Protein AF-A0A7S3A1Z7-F1 (afdb_monomer_lite)

Organism: NCBI:txid101924

Radius of gyration: 16.44 Å; chains: 1; bounding box: 46×36×38 Å

Secondary structure (DSSP, 8-state):
--SSPPPPPS-GGG--------SEEEEES-HHHHHHHHHTTHHHHS-EEEEE-SSSPPHHHHHHHHHHHHHH---EEEE--SSHHHHHHHHHHHT--GGGHHHHHHH--TTEEEEE--HHHHHHTT--GGG-PPPPHHHHHHHHHHHHSHHHHHHT--

Sequence (158 aa):
MGVGGKAIPPFTDRITDIKSDASFILLVEKDAAFMRLAEDRFYNKYPCIIITAKGQPDVATRMFLKKLRYTLRIPILGLVDSDPYGLKILSVYMSGSKSMSYDSANLTTPDIKWLGVRPSDLDKYNIPEQCRLPMTEYDIKTGKELLEEDFIRKSEVI

Foldseek 3Di:
DDLDDDDQDQPLVPDDDDDFPAQEEEEEAAPVVVSVCSVVVVCVVHVYHYDYCNAADDQSSLLNVVVCCVVVVHAYEYEFAQFLSRVVSVCCQAQNDPVPPVCRVVRHDNRYHHPDPHPVVCVVVVPDVVPPDDDDPVRVVSVVVVCVDPSVVVVVPD

Structure (mmCIF, N/CA/C/O backbone):
data_AF-A0A7S3A1Z7-F1
#
_entry.id   AF-A0A7S3A1Z7-F1
#
loop_
_atom_site.group_PDB
_atom_site.id
_atom_site.type_symbol
_atom_site.label_atom_id
_atom_site.label_alt_id
_atom_site.label_comp_id
_atom_site.label_asym_id
_atom_site.label_entity_id
_atom_site.label_seq_id
_atom_site.pdbx_PDB_ins_code
_atom_site.Cartn_x
_atom_site.Cartn_y
_atom_site.Cartn_z
_atom_site.occupancy
_atom_site.B_iso_or_equiv
_atom_site.auth_seq_id
_atom_site.auth_comp_id
_atom_site.auth_asym_id
_atom_site.auth_atom_id
_atom_site.pdbx_PDB_model_num
ATOM 1 N N . MET A 1 1 ? -23.996 1.094 -8.479 1.00 42.06 1 MET A N 1
ATOM 2 C CA . MET A 1 1 ? -23.195 1.745 -7.417 1.00 42.06 1 MET A CA 1
ATOM 3 C C . MET A 1 1 ? -21.746 1.711 -7.866 1.00 42.06 1 MET A C 1
ATOM 5 O O . MET A 1 1 ? -21.326 0.676 -8.363 1.00 42.06 1 MET A O 1
ATOM 9 N N . GLY A 1 2 ? -21.085 2.871 -7.876 1.00 48.81 2 GLY A N 1
ATOM 10 C CA . GLY A 1 2 ? -19.922 3.156 -8.722 1.00 48.81 2 GLY A CA 1
ATOM 11 C C . GLY A 1 2 ? -18.733 2.218 -8.522 1.00 48.81 2 GLY A C 1
ATOM 12 O O . GLY A 1 2 ? -18.363 1.907 -7.399 1.00 48.81 2 GLY A O 1
ATOM 13 N N . VAL A 1 3 ? -18.121 1.830 -9.639 1.00 56.88 3 VAL A N 1
ATOM 14 C CA . VAL A 1 3 ? -16.868 1.055 -9.728 1.00 56.88 3 VAL A CA 1
ATOM 15 C C . VAL A 1 3 ? -15.634 1.875 -9.302 1.00 56.88 3 VAL A C 1
ATOM 17 O O . VAL A 1 3 ? -14.516 1.377 -9.327 1.00 56.88 3 VAL A O 1
ATOM 20 N N . GLY A 1 4 ? -15.830 3.143 -8.922 1.00 63.97 4 GLY A N 1
ATOM 21 C CA . GLY A 1 4 ? -14.773 4.076 -8.544 1.00 63.97 4 GLY A CA 1
ATOM 22 C C . GLY A 1 4 ? -14.556 4.132 -7.035 1.00 63.97 4 GLY A C 1
ATOM 23 O O . GLY A 1 4 ? -15.508 4.269 -6.265 1.00 63.97 4 GLY A O 1
ATOM 24 N N . GLY A 1 5 ? -13.291 4.057 -6.620 1.00 76.44 5 GLY A N 1
ATOM 25 C CA . GLY A 1 5 ? -12.878 4.283 -5.235 1.00 76.44 5 GLY A CA 1
ATOM 26 C C . GLY A 1 5 ? -13.206 5.696 -4.739 1.00 76.44 5 GLY A C 1
ATOM 27 O O . GLY A 1 5 ? -13.473 6.612 -5.519 1.00 76.44 5 GLY A O 1
ATOM 28 N N . LYS A 1 6 ? -13.167 5.887 -3.418 1.00 84.56 6 LYS A N 1
ATOM 29 C CA . LYS A 1 6 ? -13.375 7.196 -2.787 1.00 84.56 6 LYS A CA 1
ATOM 30 C C . LYS A 1 6 ? -12.031 7.837 -2.459 1.00 84.56 6 LYS A C 1
ATOM 32 O O . LYS A 1 6 ? -11.192 7.207 -1.823 1.00 84.56 6 LYS A O 1
ATOM 37 N N . ALA A 1 7 ? -11.847 9.089 -2.873 1.00 84.75 7 ALA A N 1
ATOM 38 C CA . ALA A 1 7 ? -10.646 9.846 -2.539 1.00 84.75 7 ALA A CA 1
ATOM 39 C C . ALA A 1 7 ? -10.536 10.047 -1.020 1.00 84.75 7 ALA A C 1
ATOM 41 O O . ALA A 1 7 ? -11.528 10.357 -0.348 1.00 84.75 7 ALA A O 1
ATOM 42 N N . ILE A 1 8 ? -9.324 9.880 -0.491 1.00 83.38 8 ILE A N 1
ATOM 43 C CA . ILE A 1 8 ? -9.028 10.131 0.918 1.00 83.38 8 ILE A CA 1
ATOM 44 C C . ILE A 1 8 ? -9.032 11.652 1.123 1.00 83.38 8 ILE A C 1
ATOM 46 O O . ILE A 1 8 ? -8.303 12.359 0.425 1.00 83.38 8 ILE A O 1
ATOM 50 N N . PRO A 1 9 ? -9.856 12.188 2.040 1.00 81.62 9 PRO A N 1
ATOM 51 C CA . PRO A 1 9 ? -9.867 13.617 2.296 1.00 81.62 9 PRO A CA 1
ATOM 52 C C . PRO A 1 9 ? -8.544 14.045 2.952 1.00 81.62 9 PRO A C 1
ATOM 54 O O . PRO A 1 9 ? -8.010 13.304 3.779 1.00 81.62 9 PRO A O 1
ATOM 57 N N . PRO A 1 10 ? -8.048 15.262 2.674 1.00 73.94 10 PRO A N 1
ATOM 58 C CA . PRO A 1 10 ? -6.813 15.762 3.282 1.00 73.94 10 PRO A CA 1
ATOM 59 C C . PRO A 1 10 ? -6.925 15.921 4.807 1.00 73.94 10 PRO A C 1
ATOM 61 O O . PRO A 1 10 ? -5.932 15.814 5.515 1.00 73.94 10 PRO A O 1
ATOM 64 N N . PHE A 1 11 ? -8.138 16.129 5.333 1.00 77.69 11 PHE A N 1
ATOM 65 C CA . PHE A 1 11 ? -8.404 16.267 6.768 1.00 77.69 11 PHE A CA 1
ATOM 66 C C . PHE A 1 11 ? -8.808 14.929 7.399 1.00 77.69 11 PHE A C 1
ATOM 68 O O . PHE A 1 11 ? -9.960 14.736 7.801 1.00 77.69 11 PHE A O 1
ATOM 75 N N . THR A 1 12 ? -7.862 13.994 7.498 1.00 75.12 12 THR A N 1
ATOM 76 C CA . THR A 1 12 ? -8.098 12.663 8.085 1.00 75.12 12 THR A CA 1
ATOM 77 C C . THR A 1 12 ? -8.493 12.707 9.563 1.00 75.12 12 THR A C 1
ATOM 79 O O . THR A 1 12 ? -9.161 11.790 10.049 1.00 75.12 12 THR A O 1
ATOM 82 N N . ASP A 1 13 ? -8.158 13.778 10.288 1.00 73.62 13 ASP A N 1
ATOM 83 C CA . ASP A 1 13 ? -8.535 13.969 11.695 1.00 73.62 13 ASP A CA 1
ATOM 84 C C . ASP A 1 13 ? -10.047 14.035 11.914 1.00 73.62 13 ASP A C 1
ATOM 86 O O . ASP A 1 13 ? -10.545 13.485 12.893 1.00 73.62 13 ASP A O 1
ATOM 90 N N . ARG A 1 14 ? -10.799 14.596 10.957 1.00 79.19 14 ARG A N 1
ATOM 91 C CA . ARG A 1 14 ? -12.263 14.745 11.056 1.00 79.19 14 ARG A CA 1
ATOM 92 C C . ARG A 1 14 ? -13.035 13.432 10.904 1.00 79.19 14 ARG A C 1
ATOM 94 O O . ARG A 1 14 ? -14.242 13.407 11.116 1.00 79.19 14 ARG A O 1
ATOM 101 N N . ILE A 1 15 ? -12.363 12.348 10.525 1.00 80.38 15 ILE A N 1
ATOM 102 C CA . ILE A 1 15 ? -12.976 11.026 10.377 1.00 80.38 15 ILE A CA 1
ATOM 103 C C . ILE A 1 15 ? -13.099 10.394 11.768 1.00 80.38 15 ILE A C 1
ATOM 105 O O . ILE A 1 15 ? -12.094 9.996 12.342 1.00 80.38 15 ILE A O 1
ATOM 109 N N . THR A 1 16 ? -14.292 10.306 12.344 1.00 77.25 16 THR A N 1
ATOM 110 C CA . THR A 1 16 ? -14.472 9.808 13.724 1.00 77.25 16 THR A CA 1
ATOM 111 C C . THR A 1 16 ? -15.045 8.396 13.784 1.00 77.25 16 THR A C 1
ATOM 113 O O . THR A 1 16 ? -14.552 7.573 14.550 1.00 77.25 16 THR A O 1
ATOM 116 N N . ASP A 1 17 ? -16.041 8.087 12.954 1.00 81.50 17 ASP A N 1
ATOM 117 C CA . ASP A 1 17 ? -16.787 6.826 13.015 1.00 81.50 17 ASP A CA 1
ATOM 118 C C . ASP A 1 17 ? -16.331 5.854 11.910 1.00 81.50 17 ASP A C 1
ATOM 120 O O . ASP A 1 17 ? -16.935 5.747 10.842 1.00 81.50 17 ASP A O 1
ATOM 124 N N . ILE A 1 18 ? -15.191 5.189 12.136 1.00 84.44 18 ILE A N 1
ATOM 125 C CA . ILE A 1 18 ? -14.664 4.159 11.230 1.00 84.44 18 ILE A CA 1
ATOM 126 C C . ILE A 1 18 ? -15.158 2.797 11.716 1.00 84.44 18 ILE A C 1
ATOM 128 O O . ILE A 1 18 ? -14.700 2.291 12.740 1.00 84.44 18 ILE A O 1
ATOM 132 N N . LYS A 1 19 ? -16.057 2.183 10.948 1.00 85.25 19 LYS A N 1
ATOM 133 C CA . LYS A 1 19 ? -16.522 0.809 11.152 1.00 85.25 19 LYS A CA 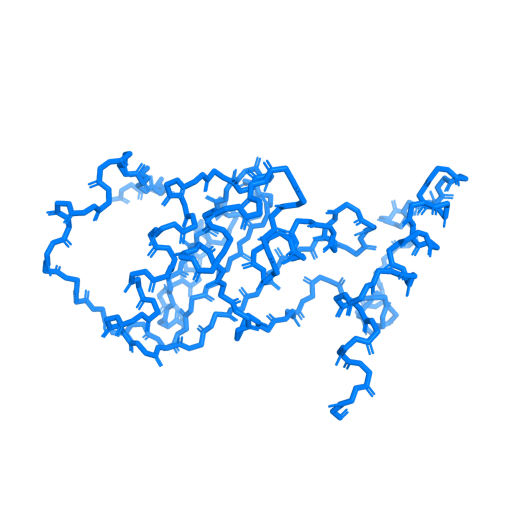1
ATOM 134 C C . LYS A 1 19 ? -16.327 0.017 9.868 1.00 85.25 19 LYS A C 1
ATOM 136 O O . LYS A 1 19 ? -16.654 0.501 8.787 1.00 85.25 19 LYS A O 1
ATOM 141 N N . SER A 1 20 ? -15.779 -1.185 9.989 1.00 86.56 20 SER A N 1
ATOM 142 C CA . SER A 1 20 ? -15.600 -2.104 8.869 1.00 86.56 20 SER A CA 1
ATOM 143 C C . SER A 1 20 ? -15.567 -3.543 9.376 1.00 86.56 20 SER A C 1
ATOM 145 O O . SER A 1 20 ? -15.084 -3.806 10.474 1.00 86.56 20 SER A O 1
ATOM 147 N N . ASP A 1 21 ? -16.088 -4.447 8.560 1.00 88.19 21 ASP A N 1
ATOM 148 C CA . ASP A 1 21 ? -16.031 -5.906 8.666 1.00 88.19 21 ASP A CA 1
ATOM 149 C C . ASP A 1 21 ? -14.816 -6.505 7.928 1.00 88.19 21 ASP A C 1
ATOM 151 O O . ASP A 1 21 ? -14.648 -7.724 7.865 1.00 88.19 21 ASP A O 1
ATOM 155 N N . ALA A 1 22 ? -13.951 -5.654 7.370 1.00 90.56 22 ALA A N 1
ATOM 156 C CA . ALA A 1 22 ? -12.753 -6.080 6.673 1.00 90.56 22 ALA A CA 1
ATOM 157 C C . ALA A 1 22 ? -11.792 -6.834 7.599 1.00 90.56 22 ALA A C 1
ATOM 159 O O . ALA A 1 22 ? -11.527 -6.419 8.722 1.00 90.56 22 ALA A O 1
ATOM 160 N N . SER A 1 23 ? -11.214 -7.918 7.086 1.00 90.06 23 SER A N 1
ATOM 161 C CA . SER A 1 23 ? -10.208 -8.734 7.770 1.00 90.06 23 SER A CA 1
ATOM 162 C C . SER A 1 23 ? -8.779 -8.243 7.538 1.00 90.06 23 SER A C 1
ATOM 164 O O . SER A 1 23 ? -7.894 -8.544 8.333 1.00 90.06 23 SER A O 1
ATOM 166 N N . PHE A 1 24 ? -8.527 -7.508 6.452 1.00 91.00 24 PHE A N 1
ATOM 167 C CA . PHE A 1 24 ? -7.218 -6.935 6.138 1.00 91.00 24 PHE A CA 1
ATOM 168 C C . PHE A 1 24 ? -7.340 -5.705 5.234 1.00 91.00 24 PHE A C 1
ATOM 170 O O . PHE A 1 24 ? -8.361 -5.479 4.581 1.00 91.00 24 PHE A O 1
ATOM 177 N N . ILE A 1 25 ? -6.275 -4.910 5.190 1.00 91.44 25 ILE A N 1
ATOM 178 C CA . ILE A 1 25 ? -6.134 -3.769 4.284 1.00 91.44 25 ILE A CA 1
ATOM 179 C C . ILE A 1 25 ? -5.141 -4.162 3.196 1.00 91.44 25 ILE A C 1
ATOM 181 O O . ILE A 1 25 ? -4.038 -4.597 3.510 1.00 91.44 25 ILE A O 1
ATOM 185 N N . LEU A 1 26 ? -5.519 -4.009 1.933 1.00 91.38 26 LEU A N 1
ATOM 186 C CA . LEU A 1 26 ? -4.664 -4.241 0.778 1.00 91.38 26 LEU A CA 1
ATOM 187 C C . LEU A 1 26 ? -4.208 -2.898 0.210 1.00 91.38 26 LEU A C 1
ATOM 189 O O . LEU A 1 26 ? -5.006 -2.127 -0.321 1.00 91.38 26 LEU A O 1
ATOM 193 N N . LEU A 1 27 ? -2.919 -2.619 0.330 1.00 89.75 27 LEU A N 1
ATOM 194 C CA . LEU A 1 27 ? -2.291 -1.423 -0.196 1.00 89.75 27 LEU A CA 1
ATOM 195 C C . LEU A 1 27 ? -1.718 -1.719 -1.579 1.00 89.75 27 LEU A C 1
ATOM 197 O O . LEU A 1 27 ? -0.874 -2.596 -1.712 1.00 89.75 27 LEU A O 1
ATOM 201 N N . VAL A 1 28 ? -2.179 -1.000 -2.596 1.00 90.00 28 VAL A N 1
ATOM 202 C CA . VAL A 1 28 ? -1.834 -1.230 -4.003 1.00 90.00 28 VAL A CA 1
ATOM 203 C C . VAL A 1 28 ? -1.131 0.003 -4.556 1.00 90.00 28 VAL A C 1
ATOM 205 O O . VAL A 1 28 ? -1.674 1.109 -4.516 1.00 90.00 28 VAL A O 1
ATOM 208 N N . GLU A 1 29 ? 0.073 -0.176 -5.088 1.00 85.81 29 GLU A N 1
ATOM 209 C CA . GLU A 1 29 ? 0.871 0.926 -5.639 1.00 85.81 29 GLU A CA 1
ATOM 210 C C . GLU A 1 29 ? 0.263 1.483 -6.937 1.00 85.81 29 GLU A C 1
ATOM 212 O O . GLU A 1 29 ? -0.023 2.681 -7.018 1.00 85.81 29 GLU A O 1
ATOM 217 N N . LYS A 1 30 ? -0.046 0.610 -7.900 1.00 85.69 30 LYS A N 1
ATOM 218 C CA . LYS A 1 30 ? -0.533 0.990 -9.232 1.00 85.69 30 LYS A CA 1
ATOM 219 C C . LYS A 1 30 ? -2.057 1.167 -9.303 1.00 85.69 30 LYS A C 1
ATOM 221 O O . LYS A 1 30 ? -2.825 0.259 -8.984 1.00 85.69 30 LYS A O 1
ATOM 226 N N . ASP A 1 31 ? -2.504 2.310 -9.830 1.00 84.88 31 ASP A N 1
ATOM 227 C CA . ASP A 1 31 ? -3.934 2.648 -9.992 1.00 84.88 31 ASP A CA 1
ATOM 228 C C . ASP A 1 31 ? -4.671 1.651 -10.905 1.00 84.88 31 ASP A C 1
ATOM 230 O O . ASP A 1 31 ? -5.807 1.275 -10.633 1.00 84.88 31 ASP A O 1
ATOM 234 N N . ALA A 1 32 ? -4.001 1.144 -11.947 1.00 85.94 32 ALA A N 1
ATOM 235 C CA . ALA A 1 32 ? -4.566 0.124 -12.832 1.00 85.94 32 ALA A CA 1
ATOM 236 C C . ALA A 1 32 ? -4.861 -1.194 -12.093 1.00 85.94 32 ALA A C 1
ATOM 238 O O . ALA A 1 32 ? -5.914 -1.796 -12.299 1.00 85.94 32 ALA A O 1
ATOM 239 N N . ALA A 1 33 ? -3.968 -1.621 -11.191 1.00 86.62 33 ALA A N 1
ATOM 240 C CA . ALA A 1 33 ? -4.188 -2.808 -10.366 1.00 86.62 33 ALA A CA 1
ATOM 241 C C . ALA A 1 33 ? -5.337 -2.587 -9.369 1.00 86.62 33 ALA A C 1
ATOM 243 O O . ALA A 1 33 ? -6.165 -3.475 -9.172 1.00 86.62 33 ALA A O 1
ATOM 244 N N . PHE A 1 34 ? -5.441 -1.382 -8.799 1.00 89.38 34 PHE A N 1
ATOM 245 C CA . PHE A 1 34 ? -6.570 -0.997 -7.954 1.00 89.38 34 PHE A CA 1
ATOM 246 C C . PHE A 1 34 ? -7.903 -1.067 -8.711 1.00 89.38 34 PHE A C 1
ATOM 248 O O . PHE A 1 34 ? -8.843 -1.701 -8.230 1.00 89.38 34 PHE A O 1
ATOM 255 N N . MET A 1 35 ? -7.982 -0.461 -9.903 1.00 87.88 35 MET A N 1
ATOM 256 C CA . MET A 1 35 ? -9.193 -0.503 -10.727 1.00 87.88 35 MET A CA 1
ATOM 257 C C . MET A 1 35 ? -9.572 -1.939 -11.071 1.00 87.88 35 MET A C 1
ATOM 259 O O . MET A 1 35 ? -10.737 -2.303 -10.942 1.00 87.88 35 MET A O 1
ATOM 263 N N . ARG A 1 36 ? -8.592 -2.779 -11.417 1.00 89.00 36 ARG A N 1
ATOM 264 C CA . ARG A 1 36 ? -8.847 -4.180 -11.752 1.00 89.00 36 ARG A CA 1
ATOM 265 C C . ARG A 1 36 ? -9.431 -4.969 -10.580 1.00 89.00 36 ARG A C 1
ATOM 267 O O . ARG A 1 36 ? -10.424 -5.669 -10.743 1.00 89.00 36 ARG A O 1
ATOM 274 N N . LEU A 1 37 ? -8.878 -4.794 -9.380 1.00 88.19 37 LEU A N 1
ATOM 275 C CA . LEU A 1 37 ? -9.410 -5.415 -8.161 1.00 88.19 37 LEU A CA 1
ATOM 276 C C . LEU A 1 37 ? -10.809 -4.891 -7.796 1.00 88.19 37 LEU A C 1
ATOM 278 O O . LEU A 1 37 ? -11.626 -5.632 -7.239 1.00 88.19 37 LEU A O 1
ATOM 282 N N . ALA A 1 38 ? -11.088 -3.619 -8.090 1.00 87.62 38 ALA A N 1
ATOM 283 C CA . ALA A 1 38 ? -12.399 -3.018 -7.882 1.00 87.62 38 ALA A CA 1
ATOM 284 C C . ALA A 1 38 ? -13.444 -3.549 -8.881 1.00 87.62 38 ALA A C 1
ATOM 286 O O . ALA A 1 38 ? -14.571 -3.840 -8.471 1.00 87.62 38 ALA A O 1
ATOM 287 N N . GLU A 1 39 ? -13.067 -3.723 -10.153 1.00 87.94 39 GLU A N 1
ATOM 288 C CA . GLU A 1 39 ? -13.884 -4.350 -11.205 1.00 87.94 39 GLU A CA 1
ATOM 289 C C . GLU A 1 39 ? -14.238 -5.797 -10.855 1.00 87.94 39 GLU A C 1
ATOM 291 O O . GLU A 1 39 ? -15.415 -6.163 -10.881 1.00 87.94 39 GLU A O 1
ATOM 296 N N . ASP A 1 40 ? -13.243 -6.582 -10.430 1.00 88.00 40 ASP A N 1
ATOM 297 C CA . ASP A 1 40 ? -13.412 -7.977 -10.002 1.00 88.00 40 ASP A CA 1
ATOM 298 C C . ASP A 1 40 ? -14.158 -8.104 -8.662 1.00 88.00 40 ASP A C 1
ATOM 300 O O . ASP A 1 40 ? -14.453 -9.209 -8.202 1.00 88.00 40 ASP A O 1
ATOM 304 N N . ARG A 1 41 ? -14.474 -6.971 -8.016 1.00 86.19 41 ARG A N 1
ATOM 305 C CA . ARG A 1 41 ? -15.102 -6.886 -6.691 1.00 86.19 41 ARG A CA 1
ATOM 306 C C . ARG A 1 41 ? -14.391 -7.772 -5.677 1.00 86.19 41 ARG A C 1
ATOM 308 O O . ARG A 1 41 ? -15.026 -8.501 -4.914 1.00 86.19 41 ARG A O 1
ATOM 315 N N . PHE A 1 42 ? -13.063 -7.697 -5.650 1.00 87.50 42 PHE A N 1
ATOM 316 C CA . PHE A 1 42 ? -12.238 -8.506 -4.757 1.00 87.50 42 PHE A CA 1
ATOM 317 C C . PHE A 1 42 ? -12.669 -8.365 -3.285 1.00 87.50 42 PHE A C 1
ATOM 319 O O . PHE A 1 42 ? -12.728 -9.357 -2.560 1.00 87.50 42 PHE A O 1
ATOM 326 N N . TYR A 1 43 ? -13.095 -7.160 -2.895 1.00 85.44 43 TYR A N 1
ATOM 327 C CA . TYR A 1 43 ? -13.644 -6.835 -1.575 1.00 85.44 43 TYR A CA 1
ATOM 328 C C . TYR A 1 43 ? -14.949 -7.575 -1.212 1.00 85.44 43 TYR A C 1
ATOM 330 O O . TYR A 1 43 ? -15.257 -7.703 -0.032 1.00 85.44 43 TYR A O 1
ATOM 338 N N . ASN A 1 44 ? -15.713 -8.085 -2.188 1.00 86.19 44 ASN A N 1
ATOM 339 C CA . ASN A 1 44 ? -16.892 -8.923 -1.930 1.00 86.19 44 ASN A CA 1
ATOM 340 C C . ASN A 1 44 ? -16.515 -10.384 -1.664 1.00 86.19 44 ASN A C 1
ATOM 342 O O . ASN A 1 44 ? -17.222 -11.080 -0.942 1.00 86.19 44 ASN A O 1
ATOM 346 N N . LYS A 1 45 ? -15.438 -10.871 -2.293 1.00 87.06 45 LYS A N 1
ATOM 347 C CA . LYS A 1 45 ? -14.972 -12.254 -2.130 1.00 87.06 45 LYS A CA 1
ATOM 348 C C . LYS A 1 45 ? -14.144 -12.413 -0.859 1.00 87.06 45 LYS A C 1
ATOM 350 O O . LYS A 1 45 ? -14.271 -13.416 -0.163 1.00 87.06 45 LYS A O 1
ATOM 355 N N . TYR A 1 46 ? -13.311 -11.418 -0.572 1.00 87.81 46 TYR A N 1
ATOM 356 C CA . TYR A 1 46 ? -12.519 -11.332 0.643 1.00 87.81 46 TYR A CA 1
ATOM 357 C C . TYR A 1 46 ? -12.819 -9.995 1.314 1.00 87.81 46 TYR A C 1
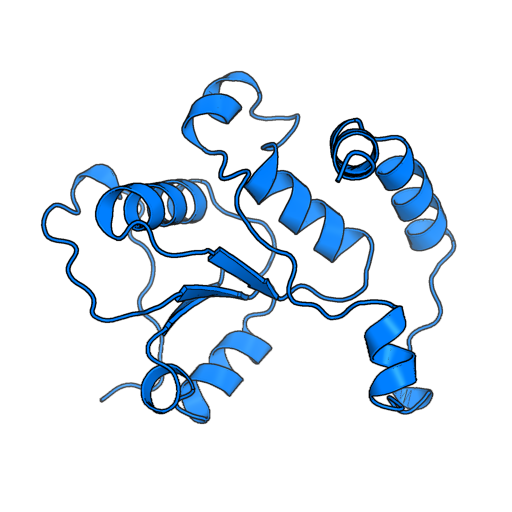ATOM 359 O O . TYR A 1 46 ? -12.565 -8.962 0.692 1.00 87.81 46 TYR A O 1
ATOM 367 N N . PRO A 1 47 ? -13.320 -9.988 2.561 1.00 89.75 47 PRO A N 1
ATOM 368 C CA . PRO A 1 47 ? -13.646 -8.753 3.259 1.00 89.75 47 PRO A CA 1
ATOM 369 C C . PRO A 1 47 ? -12.349 -7.976 3.491 1.00 89.75 47 PRO A C 1
ATOM 371 O O . PRO A 1 47 ? -11.550 -8.309 4.369 1.00 89.75 47 PRO A O 1
ATOM 374 N N . CYS A 1 48 ? -12.091 -6.973 2.657 1.00 90.94 48 CYS A N 1
ATOM 375 C CA . CYS A 1 48 ? -10.847 -6.220 2.669 1.00 90.94 48 CYS A CA 1
ATOM 376 C C . CYS A 1 48 ? -11.070 -4.765 2.258 1.00 90.94 48 CYS A C 1
ATOM 378 O O . CYS A 1 48 ? -11.999 -4.438 1.519 1.00 90.94 48 CYS A O 1
ATOM 380 N N . ILE A 1 49 ? -10.190 -3.888 2.735 1.00 90.88 49 ILE A N 1
ATOM 381 C CA . ILE A 1 49 ? -10.153 -2.484 2.321 1.00 90.88 49 ILE A CA 1
ATOM 382 C C . ILE A 1 49 ? -9.001 -2.331 1.341 1.00 90.88 49 ILE A C 1
ATOM 384 O O . ILE A 1 49 ? -7.854 -2.546 1.717 1.00 90.88 49 ILE A O 1
ATOM 388 N N . ILE A 1 50 ? -9.292 -1.938 0.106 1.00 90.88 50 ILE A N 1
ATOM 389 C CA . ILE A 1 50 ? -8.259 -1.687 -0.900 1.00 90.88 50 ILE A CA 1
ATOM 390 C C . ILE A 1 50 ? -7.937 -0.192 -0.904 1.00 90.88 50 ILE A C 1
ATOM 392 O O . ILE A 1 50 ? -8.836 0.639 -1.029 1.00 90.88 50 ILE A O 1
ATOM 396 N N . ILE A 1 51 ? -6.660 0.153 -0.756 1.00 89.81 51 ILE A N 1
ATOM 397 C CA . ILE A 1 51 ? -6.162 1.532 -0.736 1.00 89.81 51 ILE A CA 1
ATOM 398 C C . ILE A 1 51 ? -5.072 1.660 -1.787 1.00 89.81 51 ILE A C 1
ATOM 400 O O . ILE A 1 51 ? -4.199 0.804 -1.878 1.00 89.81 51 ILE A O 1
ATOM 404 N N . THR A 1 52 ? -5.088 2.749 -2.548 1.00 89.00 52 THR A N 1
ATOM 405 C CA . THR A 1 52 ? -4.000 3.090 -3.464 1.00 89.00 52 THR A CA 1
ATOM 406 C C . THR A 1 52 ? -3.531 4.519 -3.237 1.00 89.00 52 THR A C 1
ATOM 408 O O . THR A 1 52 ? -4.335 5.397 -2.928 1.00 89.00 52 THR A O 1
ATOM 411 N N . ALA A 1 53 ? -2.224 4.738 -3.385 1.00 81.19 53 ALA A N 1
ATOM 412 C CA . ALA A 1 53 ? -1.620 6.068 -3.441 1.00 81.19 53 ALA A CA 1
ATOM 413 C C . ALA A 1 53 ? -1.269 6.498 -4.873 1.00 81.19 53 ALA A C 1
ATOM 415 O O . ALA A 1 53 ? -0.716 7.575 -5.052 1.00 81.19 53 ALA A O 1
ATOM 416 N N . LYS A 1 54 ? -1.580 5.673 -5.887 1.00 80.25 54 LYS A N 1
ATOM 417 C CA . LYS A 1 54 ? -1.194 5.908 -7.288 1.00 80.25 54 LYS A CA 1
ATOM 418 C C . LYS A 1 54 ? 0.314 6.186 -7.442 1.00 80.25 54 LYS A C 1
ATOM 420 O O . LYS A 1 54 ? 0.707 7.116 -8.142 1.00 80.25 54 LYS A O 1
ATOM 425 N N . GLY A 1 55 ? 1.146 5.393 -6.765 1.00 77.75 55 GLY A N 1
ATOM 426 C CA . GLY A 1 55 ? 2.596 5.581 -6.682 1.00 77.75 55 GLY A CA 1
ATOM 427 C C . GLY A 1 55 ? 3.065 6.005 -5.287 1.00 77.75 55 GLY A C 1
ATOM 428 O O . GLY A 1 55 ? 2.813 5.309 -4.297 1.00 77.75 55 GLY A O 1
ATOM 429 N N . GLN A 1 56 ? 3.791 7.126 -5.206 1.00 75.44 56 GLN A N 1
ATOM 430 C CA . GLN A 1 56 ? 4.399 7.593 -3.959 1.00 75.44 56 GLN A CA 1
ATOM 431 C C . GLN A 1 56 ? 3.327 7.996 -2.926 1.00 75.44 56 GLN A C 1
ATOM 433 O O . GLN A 1 56 ? 2.402 8.734 -3.255 1.00 75.44 56 GLN A O 1
ATOM 438 N N . PRO A 1 57 ? 3.439 7.551 -1.661 1.00 76.31 57 PRO A N 1
ATOM 439 C CA . PRO A 1 57 ? 2.436 7.844 -0.649 1.00 76.31 57 PRO A CA 1
ATOM 440 C C . PRO A 1 57 ? 2.356 9.314 -0.258 1.00 76.31 57 PRO A C 1
ATOM 442 O O . PRO A 1 57 ? 3.304 9.871 0.300 1.00 76.31 57 PRO A O 1
ATOM 445 N N . ASP A 1 58 ? 1.160 9.876 -0.404 1.00 80.50 58 ASP A N 1
ATOM 446 C CA . ASP A 1 58 ? 0.800 11.159 0.189 1.00 80.50 58 ASP A CA 1
ATOM 447 C C . ASP A 1 58 ? 0.696 11.080 1.718 1.00 80.50 58 ASP A C 1
ATOM 449 O O . ASP A 1 58 ? 0.348 10.048 2.306 1.00 80.50 58 ASP A O 1
ATOM 453 N N . VAL A 1 59 ? 0.919 12.218 2.379 1.00 79.75 59 VAL A N 1
ATOM 454 C CA . VAL A 1 59 ? 0.785 12.354 3.840 1.00 79.75 59 VAL A CA 1
ATOM 455 C C . VAL A 1 59 ? -0.620 11.956 4.307 1.00 79.75 59 VAL A C 1
ATOM 457 O O . VAL A 1 59 ? -0.750 11.206 5.274 1.00 79.75 59 VAL A O 1
ATOM 460 N N . ALA A 1 60 ? -1.665 12.378 3.586 1.00 81.88 60 ALA A N 1
ATOM 461 C CA . ALA A 1 60 ? -3.052 12.041 3.911 1.00 81.88 60 ALA A CA 1
ATOM 462 C C . ALA A 1 60 ? -3.307 10.525 3.855 1.00 81.88 60 ALA A C 1
ATOM 464 O O . ALA A 1 60 ? -3.914 9.964 4.766 1.00 81.88 60 ALA A O 1
ATOM 465 N N . THR A 1 61 ? -2.785 9.837 2.835 1.00 85.56 61 THR A N 1
ATOM 466 C CA . THR A 1 61 ? -2.914 8.378 2.700 1.00 85.56 61 THR A CA 1
ATOM 467 C C . THR A 1 61 ? -2.223 7.649 3.848 1.00 85.56 61 THR A C 1
ATOM 469 O O . THR A 1 61 ? -2.780 6.704 4.405 1.00 85.56 61 THR A O 1
ATOM 472 N N . ARG A 1 62 ? -1.046 8.124 4.273 1.00 84.38 62 ARG A N 1
ATOM 473 C CA . ARG A 1 62 ? -0.306 7.556 5.412 1.00 84.38 62 ARG A CA 1
ATOM 474 C C . ARG A 1 62 ? -1.028 7.775 6.741 1.00 84.38 62 ARG A C 1
ATOM 476 O O . ARG A 1 62 ? -1.166 6.834 7.522 1.00 84.38 62 ARG A O 1
ATOM 483 N N . MET A 1 63 ? -1.540 8.984 6.980 1.00 83.62 63 MET A N 1
ATOM 484 C CA . MET A 1 63 ? -2.355 9.282 8.163 1.00 83.62 63 MET A CA 1
ATOM 485 C C . MET A 1 63 ? -3.616 8.417 8.206 1.00 83.62 63 MET A C 1
ATOM 487 O O . MET A 1 63 ? -3.952 7.853 9.250 1.00 83.62 63 MET A O 1
ATOM 491 N N . PHE A 1 64 ? -4.288 8.264 7.065 1.00 86.25 64 PHE A N 1
ATOM 492 C CA . PHE A 1 64 ? -5.483 7.439 6.954 1.00 86.25 64 PHE A CA 1
ATOM 493 C C . PHE A 1 64 ? -5.186 5.964 7.235 1.00 86.25 64 PHE A C 1
ATOM 495 O O . PHE A 1 64 ? -5.890 5.344 8.031 1.00 86.25 64 PHE A O 1
ATOM 502 N N . LEU A 1 65 ? -4.111 5.419 6.658 1.00 87.00 65 LEU A N 1
ATOM 503 C CA . LEU A 1 65 ? -3.681 4.039 6.886 1.00 87.00 65 LEU A CA 1
ATOM 504 C C . LEU A 1 65 ? -3.406 3.767 8.371 1.00 87.00 65 LEU A C 1
ATOM 506 O O . LEU A 1 65 ? -3.903 2.785 8.925 1.00 87.00 65 LEU A O 1
ATOM 510 N N . LYS A 1 66 ? -2.676 4.667 9.040 1.00 83.62 66 LYS A N 1
ATOM 511 C CA . LYS A 1 66 ? -2.404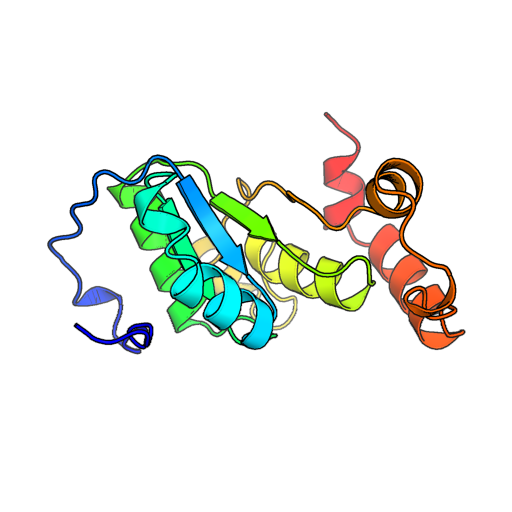 4.563 10.478 1.00 83.62 66 LYS A CA 1
ATOM 512 C C . LYS A 1 66 ? -3.690 4.607 11.300 1.00 83.62 66 LYS A C 1
ATOM 514 O O . LYS A 1 66 ? -3.850 3.824 12.235 1.00 83.62 66 LYS A O 1
ATOM 519 N N . LYS A 1 67 ? -4.620 5.495 10.947 1.00 85.44 67 LYS A N 1
ATOM 520 C CA . LYS A 1 67 ? -5.909 5.614 11.632 1.00 85.44 67 LYS A CA 1
ATOM 521 C C . LYS A 1 67 ? -6.746 4.347 11.477 1.00 85.44 67 LYS A C 1
ATOM 523 O O . LYS A 1 67 ? -7.229 3.820 12.473 1.00 85.44 67 LYS A O 1
ATOM 528 N N . LEU A 1 68 ? -6.827 3.798 10.264 1.00 87.50 68 LEU A N 1
ATOM 529 C CA . LEU A 1 68 ? -7.474 2.510 10.011 1.00 87.50 68 LEU A CA 1
ATOM 530 C C . LEU A 1 68 ? -6.831 1.386 10.823 1.00 87.50 68 LEU A C 1
ATOM 532 O O . LEU A 1 68 ? -7.541 0.609 11.454 1.00 87.50 68 LEU A O 1
ATOM 536 N N . ARG A 1 69 ? -5.496 1.323 10.864 1.00 84.81 69 ARG A N 1
ATOM 537 C CA . ARG A 1 69 ? -4.768 0.338 11.672 1.00 84.81 69 ARG A CA 1
ATOM 538 C C . ARG A 1 69 ? -5.098 0.470 13.156 1.00 84.81 69 ARG A C 1
ATOM 540 O O . ARG A 1 69 ? -5.342 -0.544 13.801 1.00 84.81 69 ARG A O 1
ATOM 547 N N . TYR A 1 70 ? -5.126 1.687 13.695 1.00 84.31 70 TYR A N 1
ATOM 548 C CA . TYR A 1 70 ? -5.408 1.926 15.111 1.00 84.31 70 TYR A CA 1
ATOM 549 C C . TYR A 1 70 ? -6.858 1.584 15.482 1.00 84.31 70 TYR A C 1
ATOM 551 O O . TYR A 1 70 ? -7.097 0.968 16.521 1.00 84.31 70 TYR A O 1
ATOM 559 N N . THR A 1 71 ? -7.815 1.939 14.619 1.00 86.81 71 THR A N 1
ATOM 560 C CA . THR A 1 71 ? -9.244 1.717 14.863 1.00 86.81 71 THR A CA 1
ATOM 561 C C . THR A 1 71 ? -9.672 0.273 14.603 1.00 86.81 71 THR A C 1
ATOM 563 O O . THR A 1 71 ? -10.350 -0.314 15.439 1.00 86.81 71 THR A O 1
ATOM 566 N N . LEU A 1 72 ? -9.272 -0.315 13.472 1.00 86.44 72 LEU A N 1
ATOM 567 C CA . LEU A 1 72 ? -9.706 -1.654 13.055 1.00 86.44 72 LEU A CA 1
ATOM 568 C C . LEU A 1 72 ? -8.779 -2.767 13.563 1.00 86.44 72 LEU A C 1
ATOM 570 O O . LEU A 1 72 ? -9.200 -3.914 13.654 1.00 86.44 72 LEU A O 1
ATOM 574 N N . ARG A 1 73 ? -7.515 -2.456 13.886 1.00 86.88 73 ARG A N 1
ATOM 575 C CA . ARG A 1 73 ? -6.490 -3.416 14.353 1.00 86.88 73 ARG A CA 1
ATOM 576 C C . ARG A 1 73 ? -6.261 -4.620 13.430 1.00 86.88 73 ARG A C 1
ATOM 578 O O . ARG A 1 73 ? -5.699 -5.630 13.846 1.00 86.88 73 ARG A O 1
ATOM 585 N N . ILE A 1 74 ? -6.591 -4.480 12.151 1.00 88.81 74 ILE A N 1
ATOM 586 C CA . ILE A 1 74 ? -6.386 -5.499 11.115 1.00 88.81 74 ILE A CA 1
ATOM 587 C C . ILE A 1 74 ? -5.009 -5.381 10.447 1.00 88.81 74 ILE A C 1
ATOM 589 O O . ILE A 1 74 ? -4.406 -4.300 10.485 1.00 88.81 74 ILE A O 1
ATOM 593 N N . PRO A 1 75 ? -4.463 -6.474 9.884 1.00 89.56 75 PRO A N 1
ATOM 594 C CA . PRO A 1 75 ? -3.191 -6.452 9.168 1.00 89.56 75 PRO A CA 1
ATOM 595 C C . PRO A 1 75 ? -3.270 -5.631 7.876 1.00 89.56 75 PRO A C 1
ATOM 597 O O . PRO A 1 75 ? -4.305 -5.590 7.208 1.00 89.56 75 PRO A O 1
ATOM 600 N N . ILE A 1 76 ? -2.143 -5.017 7.510 1.00 89.56 76 ILE A N 1
ATOM 601 C CA . ILE A 1 76 ? -1.973 -4.312 6.237 1.00 89.56 76 ILE A CA 1
ATOM 602 C C . ILE A 1 76 ? -1.036 -5.130 5.355 1.00 89.56 76 ILE A C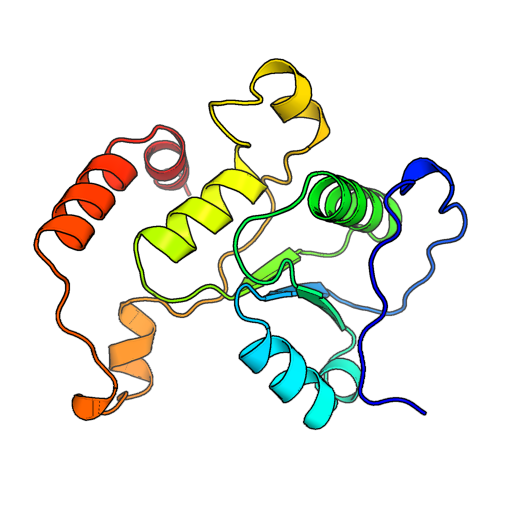 1
ATOM 604 O O . ILE A 1 76 ? 0.049 -5.519 5.782 1.00 89.56 76 ILE A O 1
ATOM 608 N N . LEU A 1 77 ? -1.460 -5.379 4.125 1.00 89.94 77 LEU A N 1
ATOM 609 C CA . LEU A 1 77 ? -0.732 -6.121 3.110 1.00 89.94 77 LEU A CA 1
ATOM 610 C C . LEU A 1 77 ? -0.359 -5.160 1.981 1.00 89.94 77 LEU A C 1
ATOM 612 O O . LEU A 1 77 ? -1.239 -4.532 1.404 1.00 89.94 77 LEU A O 1
ATOM 616 N N . GLY A 1 78 ? 0.929 -5.030 1.676 1.00 88.56 78 GLY A N 1
ATOM 617 C CA . GLY A 1 78 ? 1.430 -4.217 0.569 1.00 88.56 78 GLY A CA 1
ATOM 618 C C . GLY A 1 78 ? 1.617 -5.051 -0.692 1.00 88.56 78 GLY A C 1
ATOM 619 O O . GLY A 1 78 ? 2.378 -6.018 -0.677 1.00 88.56 78 GLY A O 1
ATOM 620 N N . LEU A 1 79 ? 0.945 -4.665 -1.770 1.00 88.44 79 LEU A N 1
ATOM 621 C CA . LEU A 1 79 ? 1.112 -5.188 -3.119 1.00 88.44 79 LEU A CA 1
ATOM 622 C C . LEU A 1 79 ? 1.848 -4.131 -3.957 1.00 88.44 79 LEU A C 1
ATOM 624 O O . LEU A 1 79 ? 1.273 -3.104 -4.330 1.00 88.44 79 LEU A O 1
ATOM 628 N N . VAL A 1 80 ? 3.132 -4.380 -4.198 1.00 84.69 80 VAL A N 1
ATOM 629 C CA . VAL A 1 80 ? 4.045 -3.503 -4.943 1.00 84.69 80 VAL A CA 1
ATOM 630 C C . VAL A 1 80 ? 4.766 -4.313 -6.016 1.00 84.69 80 VAL A C 1
ATOM 632 O O . VAL A 1 80 ? 4.969 -5.514 -5.855 1.00 84.69 80 VAL A O 1
ATOM 635 N N . ASP A 1 81 ? 5.159 -3.673 -7.110 1.00 80.75 81 ASP A N 1
ATOM 636 C CA . ASP A 1 81 ? 5.914 -4.355 -8.162 1.00 80.75 81 ASP A CA 1
ATOM 637 C C . ASP A 1 81 ? 7.291 -4.829 -7.651 1.00 80.75 81 ASP A C 1
ATOM 639 O O . ASP A 1 81 ? 7.828 -4.303 -6.669 1.00 80.75 81 ASP A O 1
ATOM 643 N N . SER A 1 82 ? 7.858 -5.846 -8.311 1.00 73.56 82 SER A N 1
ATOM 644 C CA . SER A 1 82 ? 9.137 -6.484 -7.948 1.00 73.56 82 SER A CA 1
ATOM 645 C C . SER A 1 82 ? 10.360 -5.630 -8.325 1.00 73.56 82 SER A C 1
ATOM 647 O O . SER A 1 82 ? 11.379 -6.161 -8.770 1.00 73.56 82 SER A O 1
ATOM 649 N N . ASP A 1 83 ? 10.267 -4.318 -8.134 1.00 78.75 83 ASP A N 1
ATOM 650 C CA . ASP A 1 83 ? 11.277 -3.347 -8.534 1.00 78.75 83 ASP A CA 1
ATOM 651 C C . ASP A 1 83 ? 11.830 -2.590 -7.317 1.00 78.75 83 ASP A C 1
ATOM 653 O O . ASP A 1 83 ? 11.117 -2.389 -6.322 1.00 78.75 83 ASP A O 1
ATOM 657 N N . PRO A 1 84 ? 13.076 -2.080 -7.388 1.00 77.94 84 PRO A N 1
ATOM 658 C CA . PRO A 1 84 ? 13.651 -1.229 -6.345 1.00 77.94 84 PRO A CA 1
ATOM 659 C C . PRO A 1 84 ? 12.747 -0.042 -5.983 1.00 77.94 84 PRO A C 1
ATOM 661 O O . PRO A 1 84 ? 12.667 0.364 -4.825 1.00 77.94 84 PRO A O 1
ATOM 664 N N . TYR A 1 85 ? 12.010 0.493 -6.960 1.00 79.81 85 TYR A N 1
ATOM 665 C CA . TYR A 1 85 ? 11.060 1.579 -6.737 1.00 79.81 85 TYR A CA 1
ATOM 666 C C . TYR A 1 85 ? 9.861 1.152 -5.874 1.00 79.81 85 TYR A C 1
ATOM 668 O O . TYR A 1 85 ? 9.498 1.863 -4.933 1.00 79.81 85 TYR A O 1
ATOM 676 N N . GLY A 1 86 ? 9.295 -0.034 -6.126 1.00 80.56 86 GLY A N 1
ATOM 677 C CA . GLY A 1 86 ? 8.217 -0.604 -5.314 1.00 80.56 86 GLY A CA 1
ATOM 678 C C . GLY A 1 86 ? 8.660 -0.850 -3.869 1.00 80.56 86 GLY A C 1
ATOM 679 O O . GLY A 1 86 ? 7.961 -0.474 -2.923 1.00 80.56 86 GLY A O 1
ATOM 680 N N . LEU A 1 87 ? 9.874 -1.380 -3.686 1.00 80.12 87 LEU A N 1
ATOM 681 C CA . LEU A 1 87 ? 10.485 -1.552 -2.363 1.00 80.12 87 LEU A CA 1
ATOM 682 C C . LEU A 1 87 ? 10.742 -0.217 -1.656 1.00 80.12 87 LEU A C 1
ATOM 684 O O . LEU A 1 87 ? 10.503 -0.101 -0.454 1.00 80.12 87 LEU A O 1
ATOM 688 N N . LYS A 1 88 ? 11.164 0.817 -2.389 1.00 81.31 88 LYS A N 1
ATOM 689 C CA . LYS A 1 88 ? 11.332 2.168 -1.843 1.00 81.31 88 LYS A CA 1
ATOM 690 C C . LYS A 1 88 ? 10.003 2.753 -1.367 1.00 81.31 88 LYS A C 1
ATOM 692 O O . LYS A 1 88 ? 9.948 3.320 -0.279 1.00 81.31 88 LYS A O 1
ATOM 697 N N . ILE A 1 89 ? 8.926 2.583 -2.135 1.00 82.75 89 ILE A N 1
ATOM 698 C CA . ILE A 1 89 ? 7.574 2.989 -1.722 1.00 82.75 89 ILE A CA 1
ATOM 699 C C . ILE A 1 89 ? 7.179 2.278 -0.429 1.00 82.75 89 ILE A C 1
ATOM 701 O O . ILE A 1 89 ? 6.743 2.927 0.524 1.00 82.75 89 ILE A O 1
ATOM 705 N N . LEU A 1 90 ? 7.372 0.960 -0.372 1.00 82.56 90 LEU A N 1
ATOM 706 C CA . LEU A 1 90 ? 7.068 0.162 0.810 1.00 82.56 90 LEU A CA 1
ATOM 707 C C . LEU A 1 90 ? 7.882 0.623 2.036 1.00 82.56 90 LEU A C 1
ATOM 709 O O . LEU A 1 90 ? 7.314 0.816 3.113 1.00 82.56 90 LEU A O 1
ATOM 713 N N . SER A 1 91 ? 9.177 0.901 1.853 1.00 78.75 91 SER A N 1
ATOM 714 C CA . SER A 1 91 ? 10.059 1.458 2.886 1.00 78.75 91 SER A CA 1
ATOM 715 C C . SER A 1 91 ? 9.536 2.797 3.423 1.00 78.75 91 SER A C 1
ATOM 717 O O . SER A 1 91 ? 9.484 3.002 4.636 1.00 78.75 91 SER A O 1
ATOM 719 N N . VAL A 1 92 ? 9.026 3.684 2.559 1.00 79.94 92 VAL A N 1
ATOM 720 C CA . VAL A 1 92 ? 8.428 4.961 2.993 1.00 79.94 92 VAL A CA 1
ATOM 721 C C . VAL A 1 92 ? 7.176 4.749 3.852 1.00 79.94 92 VAL A C 1
ATOM 723 O O . VAL A 1 92 ? 6.951 5.512 4.794 1.00 79.94 92 VAL A O 1
ATOM 726 N N . TYR A 1 93 ? 6.366 3.723 3.584 1.00 78.00 93 TYR A N 1
ATOM 727 C CA . TYR A 1 93 ? 5.222 3.404 4.442 1.00 78.00 93 TYR A CA 1
ATOM 728 C C . TYR A 1 93 ? 5.641 2.857 5.816 1.00 78.00 93 TYR A C 1
ATOM 730 O O . TYR A 1 93 ? 5.045 3.221 6.835 1.00 78.00 93 TYR A O 1
ATOM 738 N N . MET A 1 94 ? 6.662 2.000 5.854 1.00 76.38 94 MET A N 1
ATOM 739 C CA . MET A 1 94 ? 7.096 1.307 7.072 1.00 76.38 94 MET A CA 1
ATOM 740 C C . MET A 1 94 ? 8.014 2.152 7.957 1.00 76.38 94 MET A C 1
ATOM 742 O O . MET A 1 94 ? 7.783 2.243 9.159 1.00 76.38 94 MET A O 1
ATOM 746 N N . SER A 1 95 ? 9.020 2.794 7.363 1.00 68.50 95 SER A N 1
ATOM 747 C CA . SER A 1 95 ? 10.077 3.548 8.056 1.00 68.50 95 SER A CA 1
ATOM 748 C C . SER A 1 95 ? 9.950 5.060 7.911 1.00 68.50 95 SER A C 1
ATOM 750 O O . SER A 1 95 ? 10.544 5.809 8.683 1.00 68.50 95 SER A O 1
ATOM 752 N N . GLY A 1 96 ? 9.128 5.528 6.972 1.00 64.25 96 GLY A N 1
ATOM 753 C CA . GLY A 1 96 ? 8.974 6.949 6.692 1.00 64.25 96 GLY A CA 1
ATOM 754 C C . GLY A 1 96 ? 10.020 7.459 5.707 1.00 64.25 96 GLY A C 1
ATOM 755 O O . GLY A 1 96 ? 11.003 6.794 5.402 1.00 64.25 96 GLY A O 1
ATOM 756 N N . SER A 1 97 ? 9.788 8.653 5.161 1.00 56.72 97 SER A N 1
ATOM 757 C CA . SER A 1 97 ? 10.734 9.273 4.229 1.00 56.72 97 SER A CA 1
ATOM 758 C C . SER A 1 97 ? 11.882 9.947 4.984 1.00 56.72 97 SER A C 1
ATOM 760 O O . SER A 1 97 ? 11.626 10.685 5.938 1.00 56.72 97 SER A O 1
ATOM 762 N N . LYS A 1 98 ? 13.123 9.797 4.490 1.00 50.28 98 LYS A N 1
ATOM 763 C CA . LYS A 1 98 ? 14.319 10.528 4.967 1.00 50.28 98 LYS A CA 1
ATOM 764 C C . LYS A 1 98 ? 14.111 12.052 5.000 1.00 50.28 98 LYS A C 1
ATOM 766 O O . LYS A 1 98 ? 14.667 12.726 5.857 1.00 50.28 98 LYS A O 1
ATOM 771 N N . SER A 1 99 ? 13.272 12.588 4.110 1.00 45.03 99 SER A N 1
ATOM 772 C CA . SER A 1 99 ? 12.937 14.019 4.027 1.00 45.03 99 SER A CA 1
ATOM 773 C C . SER A 1 99 ? 11.903 14.512 5.054 1.00 45.03 99 SER A C 1
ATOM 775 O O . SER A 1 99 ? 11.794 15.716 5.256 1.00 45.03 99 SER A O 1
ATOM 777 N N . MET A 1 100 ? 11.161 13.621 5.725 1.00 48.28 100 MET A N 1
ATOM 778 C CA . MET A 1 100 ? 10.170 13.959 6.766 1.00 48.28 100 MET A CA 1
ATOM 779 C C . MET A 1 100 ? 10.464 13.207 8.072 1.00 48.28 100 MET A C 1
ATOM 781 O O . MET A 1 100 ? 9.567 12.647 8.705 1.00 48.28 100 MET A O 1
ATOM 785 N N . SER A 1 101 ? 11.732 13.177 8.483 1.00 43.12 101 SER A N 1
ATOM 786 C CA . SER A 1 101 ? 12.179 12.511 9.712 1.00 43.12 101 SER A CA 1
ATOM 787 C C . SER A 1 101 ? 11.465 13.023 10.973 1.00 43.12 101 SER A C 1
ATOM 789 O O . SER A 1 101 ? 11.193 12.227 11.867 1.00 43.12 101 SER A O 1
ATOM 791 N N . TYR A 1 102 ? 11.067 14.298 11.018 1.00 42.12 102 TYR A N 1
ATOM 792 C CA . TYR A 1 102 ? 10.367 14.890 12.168 1.00 42.12 102 TYR A CA 1
ATOM 793 C C . TYR A 1 102 ? 8.936 14.365 12.384 1.00 42.12 102 TYR A C 1
ATOM 795 O O . TYR A 1 102 ? 8.523 14.202 13.527 1.00 42.12 102 TYR A O 1
ATOM 803 N N . ASP A 1 103 ? 8.206 14.030 11.315 1.00 47.44 103 ASP A N 1
ATOM 804 C CA . ASP A 1 103 ? 6.843 13.465 11.384 1.00 47.44 103 ASP A CA 1
ATOM 805 C C . ASP A 1 103 ? 6.815 11.940 11.179 1.00 47.44 103 ASP A C 1
ATOM 807 O O . ASP A 1 103 ? 5.759 11.301 11.189 1.00 47.44 103 ASP A O 1
ATOM 811 N N . SER A 1 104 ? 7.989 11.331 10.995 1.00 51.16 104 SER A N 1
ATOM 812 C CA . SER A 1 104 ? 8.131 9.913 10.667 1.00 51.16 104 SER A CA 1
ATOM 813 C C . SER A 1 104 ? 7.495 9.009 11.726 1.00 51.16 104 SER A C 1
ATOM 815 O O . SER A 1 104 ? 6.681 8.164 11.370 1.00 51.16 104 SER A O 1
ATOM 817 N N . ALA A 1 105 ? 7.734 9.252 13.018 1.00 51.75 105 ALA A N 1
ATOM 818 C CA . ALA A 1 105 ? 7.147 8.467 14.109 1.00 51.75 105 ALA A CA 1
ATOM 819 C C . ALA A 1 105 ? 5.606 8.520 14.138 1.00 51.75 105 ALA A C 1
ATOM 821 O O . ALA A 1 105 ? 4.942 7.578 14.580 1.00 51.75 105 ALA A O 1
ATOM 822 N N . ASN A 1 106 ? 5.013 9.607 13.634 1.00 54.94 106 ASN A N 1
ATOM 823 C CA . ASN A 1 106 ? 3.566 9.763 13.587 1.00 54.94 106 ASN A CA 1
ATOM 824 C C . ASN A 1 106 ? 2.921 9.234 12.300 1.00 54.94 106 ASN A C 1
ATOM 826 O O . ASN A 1 106 ? 1.708 9.033 12.303 1.00 54.94 106 ASN A O 1
ATOM 830 N N . LEU A 1 107 ? 3.696 8.940 11.255 1.00 61.06 107 LEU A N 1
ATOM 831 C CA . LEU A 1 107 ? 3.205 8.572 9.920 1.00 61.06 107 LEU A CA 1
ATOM 832 C C . LEU A 1 107 ? 3.667 7.188 9.437 1.00 61.06 107 LEU A C 1
ATOM 834 O O . LEU A 1 107 ? 3.434 6.832 8.277 1.00 61.06 107 LEU A O 1
ATOM 838 N N . THR A 1 108 ? 4.383 6.432 10.262 1.00 66.69 108 THR A N 1
ATOM 839 C CA . THR A 1 108 ? 4.880 5.095 9.923 1.00 66.69 108 THR A CA 1
ATOM 840 C C . THR A 1 108 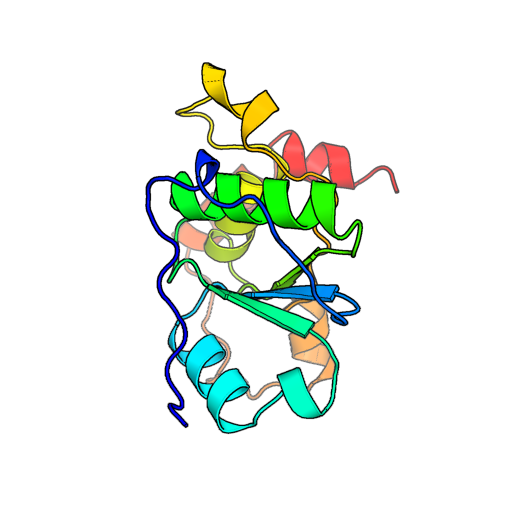? 3.913 4.002 10.336 1.00 66.69 108 THR A C 1
ATOM 842 O O . THR A 1 108 ? 3.174 4.115 11.315 1.00 66.69 108 THR A O 1
ATOM 845 N N . THR A 1 109 ? 3.895 2.923 9.557 1.00 70.69 109 THR A N 1
ATOM 846 C CA . THR A 1 109 ? 3.190 1.690 9.909 1.00 70.69 109 THR A CA 1
ATOM 847 C C . THR A 1 109 ? 4.129 0.506 9.670 1.00 70.69 109 THR A C 1
ATOM 849 O O . THR A 1 109 ? 4.129 -0.060 8.578 1.00 70.69 109 THR A O 1
ATOM 852 N N . PRO A 1 110 ? 4.966 0.142 10.659 1.00 67.06 110 PRO A N 1
ATOM 853 C CA . PRO A 1 110 ? 5.997 -0.881 10.476 1.00 67.06 110 PRO A CA 1
ATOM 854 C C . PRO A 1 110 ? 5.419 -2.291 10.263 1.00 67.06 110 PRO A C 1
ATOM 856 O O . PRO A 1 110 ? 6.070 -3.127 9.656 1.00 67.06 110 PRO A O 1
ATOM 859 N N . ASP A 1 111 ? 4.174 -2.538 10.685 1.00 74.06 111 ASP A N 1
ATOM 860 C CA . ASP A 1 111 ? 3.490 -3.842 10.593 1.00 74.06 111 ASP A CA 1
ATOM 861 C C . ASP A 1 111 ? 2.984 -4.218 9.185 1.00 74.06 111 ASP A C 1
ATOM 863 O O . ASP A 1 111 ? 2.209 -5.171 9.033 1.00 74.06 111 ASP A O 1
ATOM 867 N N . ILE A 1 112 ? 3.327 -3.451 8.150 1.00 83.31 112 ILE A N 1
ATOM 868 C CA . ILE A 1 112 ? 2.904 -3.783 6.787 1.00 83.31 112 ILE A CA 1
ATOM 869 C C . ILE A 1 112 ? 3.590 -5.090 6.376 1.00 83.31 112 ILE A C 1
ATOM 871 O O . ILE A 1 112 ? 4.770 -5.298 6.621 1.00 83.31 112 ILE A O 1
ATOM 875 N N . LYS A 1 113 ? 2.860 -6.005 5.743 1.00 84.19 113 LYS A N 1
ATOM 876 C CA . LYS A 1 113 ? 3.443 -7.235 5.195 1.00 84.19 113 LYS A CA 1
ATOM 877 C C . LYS A 1 113 ? 3.526 -7.117 3.688 1.00 84.19 113 LYS A C 1
ATOM 879 O O . LYS A 1 113 ? 2.506 -6.916 3.035 1.00 84.19 113 LYS A O 1
ATOM 884 N N . TRP A 1 114 ? 4.722 -7.269 3.130 1.00 84.31 114 TRP A N 1
ATOM 885 C CA . TRP A 1 114 ? 4.879 -7.323 1.681 1.00 84.31 114 TRP A CA 1
ATOM 886 C C . TRP A 1 114 ? 4.272 -8.618 1.136 1.00 84.31 114 TRP A C 1
ATOM 888 O O . TRP A 1 114 ? 4.775 -9.712 1.408 1.00 84.31 114 TRP A O 1
ATOM 898 N N . LEU A 1 115 ? 3.171 -8.495 0.397 1.00 82.75 115 LEU A N 1
ATOM 899 C CA . LEU A 1 115 ? 2.453 -9.622 -0.188 1.00 82.75 115 LEU A CA 1
ATOM 900 C C . LEU A 1 115 ? 3.108 -10.097 -1.492 1.00 82.75 115 LEU A C 1
ATOM 902 O O . LEU A 1 115 ? 3.153 -11.296 -1.732 1.00 82.75 115 LEU A O 1
ATOM 906 N N . GLY A 1 116 ? 3.639 -9.178 -2.298 1.00 72.38 116 GLY A N 1
ATOM 907 C CA . GLY A 1 116 ? 4.263 -9.465 -3.593 1.00 72.38 116 GLY A CA 1
ATOM 908 C C . GLY A 1 116 ? 4.195 -8.246 -4.512 1.00 72.38 116 GLY A C 1
ATOM 909 O O . GLY A 1 116 ? 3.719 -7.204 -4.060 1.00 72.38 116 GLY A O 1
ATOM 910 N N . VAL A 1 117 ? 4.651 -8.314 -5.766 1.00 72.75 117 VAL A N 1
ATOM 911 C CA . VAL A 1 117 ? 5.259 -9.454 -6.491 1.00 72.75 117 VAL A CA 1
ATOM 912 C C . VAL A 1 117 ? 6.687 -9.683 -5.998 1.00 72.75 117 VAL A C 1
ATOM 914 O O . VAL A 1 117 ? 7.505 -8.771 -6.070 1.00 72.75 117 VAL A O 1
ATOM 917 N N . ARG A 1 118 ? 7.006 -10.875 -5.479 1.00 74.50 118 ARG A N 1
ATOM 918 C CA . ARG A 1 118 ? 8.388 -11.194 -5.086 1.00 74.50 118 ARG A CA 1
ATOM 919 C C . ARG A 1 118 ? 9.169 -11.753 -6.278 1.00 74.50 118 ARG A C 1
ATOM 921 O O . ARG A 1 118 ? 8.571 -12.439 -7.108 1.00 74.50 118 ARG A O 1
ATOM 928 N N . PRO A 1 119 ? 10.504 -11.602 -6.310 1.00 70.06 119 PRO A N 1
ATOM 929 C CA . PRO A 1 119 ? 11.354 -12.297 -7.277 1.00 70.06 119 PRO A CA 1
ATOM 930 C C . PRO A 1 119 ? 11.056 -13.803 -7.344 1.00 70.06 119 PRO A C 1
ATOM 932 O O . PRO A 1 119 ? 10.907 -14.364 -8.420 1.00 70.06 119 PRO A O 1
ATOM 935 N N . SER A 1 120 ? 10.839 -14.445 -6.192 1.00 72.31 120 SER A N 1
ATOM 936 C CA . SER A 1 120 ? 10.481 -15.870 -6.118 1.00 72.31 120 SER A CA 1
ATOM 937 C C . SER A 1 120 ? 9.091 -16.199 -6.679 1.00 72.31 120 SER A C 1
ATOM 939 O O . SER A 1 120 ? 8.851 -17.330 -7.101 1.00 72.31 120 SER A O 1
ATOM 941 N N . ASP A 1 121 ? 8.161 -15.238 -6.682 1.00 73.56 121 ASP A N 1
ATOM 942 C CA . ASP A 1 121 ? 6.830 -15.426 -7.263 1.00 73.56 121 ASP A CA 1
ATOM 943 C C . ASP A 1 121 ? 6.895 -15.438 -8.796 1.00 73.56 121 ASP A C 1
ATOM 945 O O . ASP A 1 121 ? 6.139 -16.176 -9.424 1.00 73.56 121 ASP A O 1
ATOM 949 N N . LEU A 1 122 ? 7.822 -14.691 -9.411 1.00 70.06 122 LEU A N 1
ATOM 950 C CA . LEU A 1 122 ? 8.008 -14.699 -10.869 1.00 70.06 122 LEU A CA 1
ATOM 951 C C . LEU A 1 122 ? 8.317 -16.103 -11.397 1.00 70.06 122 LEU A C 1
ATOM 953 O O . LEU A 1 122 ? 7.771 -16.504 -12.430 1.00 70.06 122 LEU A O 1
ATOM 957 N N . ASP A 1 123 ? 9.150 -16.851 -10.673 1.00 72.69 123 ASP A N 1
ATOM 958 C CA . ASP A 1 123 ? 9.489 -18.234 -11.009 1.00 72.69 123 ASP A CA 1
ATOM 959 C C . ASP A 1 123 ? 8.351 -19.196 -10.657 1.00 72.69 123 ASP A C 1
ATOM 961 O O . ASP A 1 123 ? 8.015 -20.078 -11.446 1.00 72.69 123 ASP A O 1
ATOM 965 N N . LYS A 1 124 ? 7.679 -18.990 -9.517 1.00 75.31 124 LYS A N 1
ATOM 966 C CA . LYS A 1 124 ? 6.569 -19.845 -9.071 1.00 75.31 124 LYS A CA 1
ATOM 967 C C . LYS A 1 124 ? 5.339 -19.773 -9.979 1.00 75.31 124 LYS A C 1
ATOM 969 O O . LYS A 1 124 ? 4.705 -20.797 -10.225 1.00 75.31 124 LYS A O 1
ATOM 974 N N . TYR A 1 125 ? 4.986 -18.582 -10.457 1.00 73.06 125 TYR A N 1
ATOM 975 C CA . TYR A 1 125 ? 3.847 -18.371 -11.358 1.00 73.06 125 TYR A CA 1
ATOM 976 C C . TYR A 1 125 ? 4.229 -18.483 -12.838 1.00 73.06 125 TYR A C 1
ATOM 978 O O . TYR A 1 125 ? 3.387 -18.235 -13.698 1.00 73.06 125 TYR A O 1
ATOM 986 N N . ASN A 1 126 ? 5.478 -18.872 -13.128 1.00 69.88 126 ASN A N 1
ATOM 987 C CA . ASN A 1 126 ? 6.012 -19.074 -14.471 1.00 69.88 126 ASN A CA 1
ATOM 988 C C . ASN A 1 126 ? 5.686 -17.893 -15.405 1.00 69.88 126 ASN A C 1
ATOM 990 O O . ASN A 1 126 ? 5.183 -18.067 -16.518 1.00 69.88 126 ASN A O 1
ATOM 994 N N . ILE A 1 127 ? 5.899 -16.670 -14.897 1.00 72.19 127 ILE A N 1
ATOM 995 C CA . ILE A 1 127 ? 5.518 -15.443 -15.601 1.00 72.19 127 ILE A CA 1
ATOM 996 C C . ILE A 1 127 ? 6.298 -15.376 -16.921 1.00 72.19 127 ILE A C 1
ATOM 998 O O . ILE A 1 127 ? 7.531 -15.461 -16.873 1.00 72.19 127 ILE A O 1
ATOM 1002 N N . PRO A 1 128 ? 5.613 -15.198 -18.071 1.00 71.25 128 PRO A N 1
ATOM 1003 C CA . PRO A 1 128 ? 6.248 -15.176 -19.381 1.00 71.25 128 PRO A CA 1
ATOM 1004 C C . PRO A 1 128 ? 7.405 -14.182 -19.434 1.00 71.25 128 PRO A C 1
ATOM 1006 O O . PRO A 1 128 ? 7.277 -13.052 -18.967 1.00 71.25 128 PRO A O 1
ATOM 1009 N N . GLU A 1 129 ? 8.511 -14.577 -20.055 1.00 66.19 129 GLU A N 1
ATOM 1010 C CA . GLU A 1 129 ? 9.723 -13.756 -20.155 1.00 66.19 129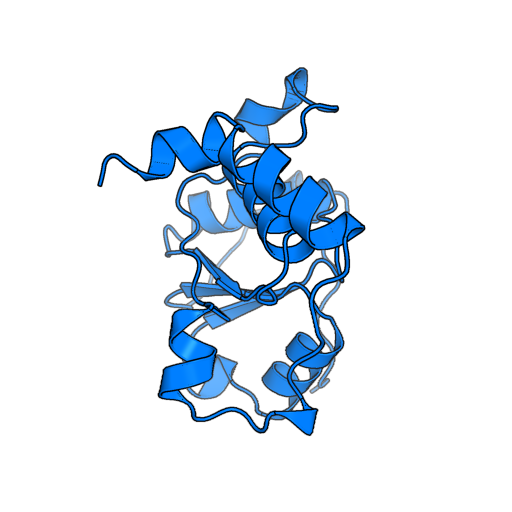 GLU A CA 1
ATOM 1011 C C . GLU A 1 129 ? 9.475 -12.428 -20.891 1.00 66.19 129 GLU A C 1
ATOM 1013 O O . GLU A 1 129 ? 10.046 -11.407 -20.542 1.00 66.19 129 GLU A O 1
ATOM 1018 N N . GLN A 1 130 ? 8.502 -12.398 -21.805 1.00 67.75 130 GLN A N 1
ATOM 1019 C CA . GLN A 1 130 ? 7.998 -11.179 -22.457 1.00 67.75 130 GLN A CA 1
ATOM 1020 C C . GLN A 1 130 ? 7.404 -10.132 -21.493 1.00 67.75 130 GLN A C 1
ATOM 1022 O O . GLN A 1 130 ? 7.291 -8.962 -21.847 1.00 67.75 130 GLN A O 1
ATOM 1027 N N . CYS A 1 131 ? 6.999 -10.542 -20.288 1.00 63.75 131 CYS A N 1
ATOM 1028 C CA . CYS A 1 131 ? 6.530 -9.652 -19.227 1.00 63.75 131 CYS A CA 1
ATOM 1029 C C . CYS A 1 131 ? 7.636 -9.331 -18.209 1.00 63.75 131 CYS A C 1
ATOM 1031 O O . CYS A 1 131 ? 7.405 -8.536 -17.300 1.00 63.75 131 CYS A O 1
ATOM 1033 N N . ARG A 1 132 ? 8.820 -9.948 -18.339 1.00 69.75 132 ARG A N 1
ATOM 1034 C CA . ARG A 1 132 ? 9.991 -9.689 -17.501 1.00 69.75 132 ARG A CA 1
ATOM 1035 C C . ARG A 1 132 ? 10.838 -8.629 -18.195 1.00 69.75 132 ARG A C 1
ATOM 1037 O O . ARG A 1 132 ? 11.401 -8.863 -19.260 1.00 69.75 132 ARG A O 1
ATOM 1044 N N . LEU A 1 133 ? 10.914 -7.447 -17.599 1.00 73.38 133 LEU A N 1
ATOM 1045 C CA . LEU A 1 133 ? 11.811 -6.408 -18.086 1.00 73.38 133 LEU A CA 1
ATOM 1046 C C . LEU A 1 133 ? 13.216 -6.656 -17.521 1.00 73.38 133 LEU A C 1
ATOM 1048 O O . LEU A 1 133 ? 13.344 -6.936 -16.326 1.00 73.38 133 LEU A O 1
ATOM 1052 N N . PRO A 1 134 ? 14.273 -6.577 -18.349 1.00 75.75 134 PRO A N 1
ATOM 1053 C CA . PRO A 1 134 ? 15.632 -6.645 -17.840 1.00 75.75 134 PRO A CA 1
ATOM 1054 C C . PRO A 1 134 ? 15.882 -5.437 -16.934 1.00 75.75 134 PRO A C 1
ATOM 1056 O O . PRO A 1 134 ? 15.556 -4.306 -17.297 1.00 75.75 134 PRO A O 1
ATOM 1059 N N . MET A 1 135 ? 16.471 -5.678 -15.762 1.00 74.12 135 MET A N 1
ATOM 1060 C CA . MET A 1 135 ? 16.872 -4.593 -14.867 1.00 74.12 135 MET A CA 1
ATOM 1061 C C . MET A 1 135 ? 17.897 -3.699 -15.563 1.00 74.12 135 MET A C 1
ATOM 1063 O O . MET A 1 135 ? 18.867 -4.191 -16.147 1.00 74.12 135 MET A O 1
ATOM 1067 N N . THR A 1 136 ? 17.710 -2.385 -15.473 1.00 82.69 136 THR A N 1
ATOM 1068 C CA . THR A 1 136 ? 18.710 -1.432 -15.955 1.00 82.69 136 THR A CA 1
ATOM 1069 C C . THR A 1 136 ? 19.858 -1.301 -14.952 1.00 82.69 136 THR A C 1
ATOM 1071 O O . THR A 1 136 ? 19.717 -1.621 -13.769 1.00 82.69 136 THR A O 1
ATOM 1074 N N . GLU A 1 137 ? 21.011 -0.785 -15.386 1.00 81.88 137 GLU A N 1
ATOM 1075 C CA . GLU A 1 137 ? 22.130 -0.500 -14.471 1.00 81.88 137 GLU A CA 1
ATOM 1076 C C . GLU A 1 137 ? 21.719 0.443 -13.327 1.00 81.88 137 GLU A C 1
ATOM 1078 O O . GLU A 1 137 ? 22.204 0.314 -12.200 1.00 81.88 137 GLU A O 1
ATOM 1083 N N . TYR A 1 138 ? 20.782 1.357 -13.600 1.00 80.31 138 TYR A N 1
ATOM 1084 C CA . TYR A 1 138 ? 20.204 2.251 -12.602 1.00 80.31 138 TYR A CA 1
ATOM 1085 C C . TYR A 1 138 ? 19.383 1.491 -11.551 1.00 80.31 138 TYR A C 1
ATOM 1087 O O . TYR A 1 138 ? 19.535 1.751 -10.354 1.00 80.31 138 TYR A O 1
ATOM 1095 N N . ASP A 1 139 ? 18.570 0.517 -11.966 1.00 78.44 139 ASP A N 1
ATOM 1096 C CA . ASP A 1 139 ? 17.785 -0.317 -11.048 1.00 78.44 139 ASP A CA 1
ATOM 1097 C C . ASP A 1 139 ? 18.697 -1.171 -10.165 1.00 78.44 139 ASP A C 1
ATOM 1099 O O . ASP A 1 139 ? 18.505 -1.235 -8.952 1.00 78.44 139 ASP A O 1
ATOM 1103 N N . ILE A 1 140 ? 19.750 -1.755 -10.745 1.00 82.06 140 ILE A N 1
ATOM 1104 C CA . ILE A 1 140 ? 20.741 -2.546 -10.001 1.00 82.06 140 ILE A CA 1
ATOM 1105 C C . ILE A 1 140 ? 21.452 -1.676 -8.963 1.00 82.06 140 ILE A C 1
ATOM 1107 O O . ILE A 1 140 ? 21.628 -2.096 -7.818 1.00 82.06 140 ILE A O 1
ATOM 1111 N N . LYS A 1 141 ? 21.854 -0.456 -9.338 1.00 84.56 141 LYS A N 1
ATOM 1112 C CA . LYS A 1 141 ? 22.482 0.487 -8.408 1.00 84.56 141 LYS A CA 1
ATOM 1113 C C . LYS A 1 141 ? 21.528 0.862 -7.273 1.00 84.56 141 LYS A C 1
ATOM 1115 O O . LYS A 1 141 ? 21.907 0.765 -6.112 1.00 84.56 141 LYS A O 1
ATOM 1120 N N . THR A 1 142 ? 20.286 1.209 -7.605 1.00 80.06 142 THR A N 1
ATOM 1121 C CA . THR A 1 142 ? 19.251 1.568 -6.623 1.00 80.06 142 THR A CA 1
ATOM 1122 C C . THR A 1 142 ? 18.945 0.399 -5.684 1.00 80.06 142 THR A C 1
ATOM 1124 O O . THR A 1 142 ? 18.813 0.591 -4.479 1.00 80.06 142 THR A O 1
ATOM 1127 N N . GLY A 1 143 ? 18.879 -0.827 -6.210 1.00 79.50 143 GLY A N 1
ATOM 1128 C CA . GLY A 1 143 ? 18.687 -2.045 -5.424 1.00 79.50 143 GLY A CA 1
ATOM 1129 C C . GLY A 1 143 ? 19.837 -2.311 -4.450 1.00 79.50 143 GLY A C 1
ATOM 1130 O O . GLY A 1 143 ? 19.589 -2.669 -3.302 1.00 79.50 143 GLY A O 1
ATOM 1131 N N . LYS A 1 144 ? 21.089 -2.075 -4.868 1.00 81.44 144 LYS A N 1
ATOM 1132 C CA . LYS A 1 144 ? 22.262 -2.157 -3.980 1.00 81.44 144 LYS A CA 1
ATOM 1133 C C . LYS A 1 144 ? 22.223 -1.102 -2.876 1.00 81.44 144 LYS A C 1
ATOM 1135 O O . LYS A 1 144 ? 22.448 -1.443 -1.723 1.00 81.44 144 LYS A O 1
ATOM 1140 N N . GLU A 1 145 ? 21.877 0.140 -3.207 1.00 80.88 145 GLU A N 1
ATOM 1141 C CA . GLU A 1 145 ? 21.705 1.206 -2.208 1.00 80.88 145 GLU A CA 1
ATOM 1142 C C . GLU A 1 145 ? 20.587 0.867 -1.206 1.00 80.88 145 GLU A C 1
ATOM 1144 O O . GLU A 1 145 ? 20.739 1.095 -0.010 1.00 80.88 145 GLU A O 1
ATOM 1149 N N . LEU A 1 146 ? 19.485 0.265 -1.671 1.00 75.00 146 LEU A N 1
ATOM 1150 C CA . LEU A 1 146 ? 18.389 -0.214 -0.821 1.00 75.00 146 LEU A CA 1
ATOM 1151 C C . LEU A 1 146 ? 18.825 -1.328 0.137 1.00 75.00 146 LEU A C 1
ATOM 1153 O O . LEU A 1 146 ? 18.408 -1.313 1.292 1.00 75.00 146 LEU A O 1
ATOM 1157 N N . LEU A 1 147 ? 19.658 -2.274 -0.316 1.00 74.94 147 LEU A N 1
ATOM 1158 C CA . LEU A 1 147 ? 20.216 -3.335 0.536 1.00 74.94 147 LEU A CA 1
ATOM 1159 C C . LEU A 1 147 ? 21.077 -2.771 1.674 1.00 74.94 147 LEU A C 1
ATOM 1161 O O . LEU A 1 147 ? 21.112 -3.346 2.760 1.00 74.94 147 LEU A O 1
ATOM 1165 N N . GLU A 1 148 ? 21.751 -1.646 1.439 1.00 75.00 148 GLU A N 1
ATOM 1166 C CA . GLU A 1 148 ? 22.544 -0.956 2.458 1.00 75.00 148 GLU A CA 1
ATOM 1167 C C . GLU A 1 148 ? 21.691 -0.118 3.424 1.00 75.00 148 GLU A C 1
ATOM 1169 O O . GLU A 1 148 ? 22.185 0.285 4.479 1.00 75.00 148 GLU A O 1
ATOM 1174 N N . GLU A 1 149 ? 20.412 0.139 3.121 1.00 70.31 149 GLU A N 1
ATOM 1175 C CA . GLU A 1 149 ? 19.547 0.893 4.026 1.00 70.31 149 GLU A CA 1
ATOM 1176 C C . GLU A 1 149 ? 19.190 0.093 5.288 1.00 70.31 149 GLU A C 1
ATOM 1178 O O . GLU A 1 149 ? 18.791 -1.075 5.247 1.00 70.31 149 GLU A O 1
ATOM 1183 N N . ASP A 1 150 ? 19.226 0.781 6.435 1.00 61.12 150 ASP A N 1
ATOM 1184 C CA . ASP A 1 150 ? 18.901 0.226 7.756 1.00 61.12 150 ASP A CA 1
ATOM 1185 C C . ASP A 1 150 ? 17.528 -0.457 7.823 1.00 61.12 150 ASP A C 1
ATOM 1187 O O . ASP A 1 150 ? 17.304 -1.317 8.674 1.00 61.12 150 ASP A O 1
ATOM 1191 N N . PHE A 1 151 ? 16.594 -0.081 6.947 1.00 63.25 151 PHE A N 1
ATOM 1192 C CA . PHE A 1 151 ? 15.276 -0.699 6.871 1.00 63.25 151 PHE A CA 1
ATOM 1193 C C . PHE A 1 151 ? 15.340 -2.163 6.405 1.00 63.25 151 PHE A C 1
ATOM 1195 O O . PHE A 1 151 ? 14.731 -3.024 7.042 1.00 63.25 151 PHE A O 1
ATOM 1202 N N . ILE A 1 152 ? 16.098 -2.461 5.341 1.00 63.38 152 ILE A N 1
ATOM 1203 C CA . ILE A 1 152 ? 16.238 -3.836 4.838 1.00 63.38 152 ILE A CA 1
ATOM 1204 C C . ILE A 1 152 ? 17.100 -4.651 5.800 1.00 63.38 152 ILE A C 1
ATOM 1206 O O . ILE A 1 152 ? 16.717 -5.755 6.184 1.00 63.38 152 ILE A O 1
ATOM 1210 N N . ARG A 1 153 ? 18.189 -4.059 6.300 1.00 58.56 153 ARG A N 1
ATOM 1211 C CA . ARG A 1 153 ? 19.093 -4.713 7.253 1.00 58.56 153 ARG A CA 1
ATOM 1212 C C . ARG A 1 153 ? 18.427 -5.058 8.592 1.00 58.56 153 ARG A C 1
ATOM 1214 O O . ARG A 1 153 ? 18.798 -6.038 9.230 1.00 58.56 153 ARG A O 1
ATOM 1221 N N . LYS A 1 154 ? 17.416 -4.291 9.023 1.00 52.91 154 LYS A N 1
ATOM 1222 C CA . LYS A 1 154 ? 16.586 -4.630 10.196 1.00 52.91 154 LYS A CA 1
ATOM 1223 C C . LYS A 1 154 ? 15.594 -5.763 9.934 1.00 52.91 154 LYS A C 1
ATOM 1225 O O . LYS A 1 154 ? 15.210 -6.436 10.885 1.00 52.91 154 LYS A O 1
ATOM 1230 N N . SER A 1 155 ? 15.175 -5.971 8.686 1.00 47.91 155 SER A N 1
ATOM 1231 C CA . SER A 1 155 ? 14.218 -7.023 8.324 1.00 47.91 155 SER A CA 1
ATOM 1232 C C . SER A 1 155 ? 14.851 -8.418 8.220 1.00 47.91 155 SER A C 1
ATOM 1234 O O . SER A 1 155 ? 14.107 -9.392 8.150 1.00 47.91 155 SER A O 1
ATOM 1236 N N . GLU A 1 156 ? 16.184 -8.530 8.227 1.00 35.53 156 GLU A N 1
ATOM 1237 C CA . GLU A 1 156 ? 16.928 -9.805 8.232 1.00 35.53 156 GLU A CA 1
ATOM 1238 C C . GLU A 1 156 ? 16.935 -10.516 9.600 1.00 35.53 156 GLU A C 1
ATOM 1240 O O . GLU A 1 156 ? 17.459 -11.619 9.723 1.00 35.53 156 GLU A O 1
ATOM 1245 N N . VAL A 1 157 ? 16.343 -9.908 10.635 1.00 29.86 157 VAL A N 1
ATOM 1246 C CA . VAL A 1 157 ? 16.218 -10.497 11.977 1.00 29.86 157 VAL A CA 1
ATOM 1247 C C . VAL A 1 157 ? 14.771 -10.936 12.228 1.00 29.86 157 VAL A C 1
ATOM 1249 O O . VAL A 1 157 ? 14.117 -10.426 13.137 1.00 29.86 157 VAL A O 1
ATOM 1252 N N . ILE A 1 158 ? 14.244 -11.842 11.397 1.00 28.98 158 ILE A N 1
ATOM 1253 C CA . ILE A 1 158 ? 13.042 -12.648 11.696 1.00 28.98 158 ILE A CA 1
ATOM 1254 C C . ILE A 1 158 ? 13.240 -14.062 11.157 1.00 28.98 158 ILE A C 1
ATOM 1256 O O . ILE A 1 158 ? 13.509 -14.189 9.943 1.00 28.98 158 ILE A O 1
#

InterPro domains:
  IPR002815 Spo11/DNA topoisomerase VI subunit A [PR01550] (25-42)
  IPR002815 Spo11/DNA topoisomerase VI subunit A [PR01550] (49-70)
  IPR002815 Spo11/DNA topoisomerase VI subunit A [PR01550] (81-97)
  IPR002815 Spo11/DNA topoisomerase VI subunit A [PTHR10848] (1-155)
  IPR013048 Meiotic recombination, Spo11 [PR01551] (39-54)
  IPR013048 Meiotic recombination, Spo11 [PR01551] (86-105)
  IPR013048 Meiotic recombination, Spo11 [PR01551] (121-145)
  IPR034136 Topoisomerase 6 subunit A/Spo11, TOPRIM domain [PF21180] (24-154)
  IPR034136 Topoisomerase 6 subunit A/Spo11, TOPRIM domain [cd00223] (23-157)
  IPR036078 Spo11/DNA topoisomerase VI subunit A superfamily [SSF56726] (4-152)

pLDDT: mean 76.47, std 13.33, range [28.98, 91.44]